Protein AF-A0A2T3IY30-F1 (afdb_monomer)

Organism: NCBI:txid388278

Mean predicted aligned error: 3.34 Å

Secondary structure (DSSP, 8-state):
-HHHHHHHHHHHHHHHHHSGGGGGG-TTTS-TTBTTTSSTHHHHHHHHH--STTHHHHHHHHHHHHHHHHHHHTTS--SGGGS-BPPTTT--B--HHHHHHHHHHHHHHHHHHHHHHTGGGTTHHHHHHHHHHHHHIIIIIS-SHHHHHHHHHHHHHHHHHHHHHHHHHH-

Sequence (171 aa):
MKHLHLVIFALFLYLGWYWPDIDKHLMSLLHHRSVVTHSVLLPLLVMVLVRSNYAKPIAAGLSAGISIHLAADALSPMSGYFQIYLPAPFKASIGATESFVWLGLNAIAGYFLALRLLKAHSKTIPFIYLLAAAGYGIYVKDDVRPWLVCFAIFLIPFMLDKAKNKIRRAA

Structure (mmCIF, N/CA/C/O backbone):
data_AF-A0A2T3IY30-F1
#
_entry.id   AF-A0A2T3IY30-F1
#
loop_
_atom_site.group_PDB
_atom_site.id
_atom_site.type_symbol
_atom_site.label_atom_id
_atom_site.label_alt_id
_atom_site.label_comp_id
_atom_site.label_asym_id
_atom_site.label_entity_id
_atom_site.label_seq_id
_atom_site.pdbx_PDB_ins_code
_atom_site.Cartn_x
_atom_site.Cartn_y
_atom_site.Cartn_z
_atom_site.occupancy
_atom_site.B_iso_or_equiv
_atom_site.auth_seq_id
_atom_site.auth_comp_id
_atom_site.auth_asym_id
_atom_site.auth_atom_id
_atom_site.pdbx_PDB_model_num
ATOM 1 N N . MET A 1 1 ? -8.749 -4.985 24.953 1.00 66.00 1 MET A N 1
ATOM 2 C CA . MET A 1 1 ? -8.964 -5.306 23.516 1.00 66.00 1 MET A CA 1
ATOM 3 C C . MET A 1 1 ? -8.389 -4.270 22.545 1.00 66.00 1 MET A C 1
ATOM 5 O O . MET A 1 1 ? -7.737 -4.673 21.594 1.00 66.00 1 MET A O 1
ATOM 9 N N . LYS A 1 2 ? -8.550 -2.953 22.766 1.00 77.56 2 LYS A N 1
ATOM 10 C CA . LYS A 1 2 ? -8.020 -1.910 21.854 1.00 77.56 2 LYS A CA 1
ATOM 11 C C . LYS A 1 2 ? -6.498 -1.980 21.625 1.00 77.56 2 LYS A C 1
ATOM 13 O O . LYS A 1 2 ? -6.051 -1.884 20.491 1.00 77.56 2 LYS A O 1
ATOM 18 N N . HIS A 1 3 ? -5.713 -2.217 22.677 1.00 87.31 3 HIS A N 1
ATOM 19 C CA . HIS A 1 3 ? -4.255 -2.371 22.554 1.00 87.31 3 HIS A CA 1
ATOM 20 C C . HIS A 1 3 ? -3.858 -3.612 21.743 1.00 87.31 3 HIS A C 1
ATOM 22 O O . HIS A 1 3 ? -2.963 -3.529 20.912 1.00 87.31 3 HIS A O 1
ATOM 28 N N . LEU A 1 4 ? -4.584 -4.726 21.895 1.00 94.81 4 LEU A N 1
ATOM 29 C CA . LEU A 1 4 ? -4.351 -5.940 21.108 1.00 94.81 4 LEU A CA 1
ATOM 30 C C . LEU A 1 4 ? -4.559 -5.695 19.605 1.00 94.81 4 LEU A C 1
ATOM 32 O O . LEU A 1 4 ? -3.773 -6.177 18.800 1.00 94.81 4 LEU A O 1
ATOM 36 N N . HIS A 1 5 ? -5.559 -4.897 19.211 1.00 95.94 5 HIS A N 1
ATOM 37 C CA . HIS A 1 5 ? -5.745 -4.530 17.801 1.00 95.94 5 HIS A CA 1
ATOM 38 C C . HIS A 1 5 ? -4.561 -3.742 17.237 1.00 95.94 5 HIS A C 1
ATOM 40 O O . HIS A 1 5 ? -4.211 -3.951 16.081 1.00 95.94 5 HIS A O 1
ATOM 46 N N . LEU A 1 6 ? -3.944 -2.865 18.034 1.00 96.56 6 LEU A N 1
ATOM 47 C CA . LEU A 1 6 ? -2.751 -2.126 17.617 1.00 96.56 6 LEU A CA 1
ATOM 48 C C . LEU A 1 6 ? -1.523 -3.036 17.507 1.00 96.56 6 LEU A C 1
ATOM 50 O O . LEU A 1 6 ? -0.746 -2.873 16.574 1.00 96.56 6 LEU A O 1
ATOM 54 N N . VAL A 1 7 ? -1.380 -4.017 18.403 1.00 97.31 7 VAL A N 1
ATOM 55 C CA . VAL A 1 7 ? -0.311 -5.028 18.321 1.00 97.31 7 VAL A CA 1
ATOM 56 C C . VAL A 1 7 ? -0.466 -5.878 17.058 1.00 97.31 7 VAL A C 1
ATOM 58 O O . VAL A 1 7 ? 0.480 -6.009 16.289 1.00 97.31 7 VAL A O 1
ATOM 61 N N . ILE A 1 8 ? -1.672 -6.394 16.798 1.00 98.12 8 ILE A N 1
ATOM 62 C CA . ILE A 1 8 ? -1.970 -7.165 15.582 1.00 98.12 8 ILE A CA 1
ATOM 63 C C . ILE A 1 8 ? -1.749 -6.299 14.338 1.00 98.12 8 ILE A C 1
ATOM 65 O O . ILE A 1 8 ? -1.114 -6.744 13.388 1.00 98.12 8 ILE A O 1
ATOM 69 N N . PHE A 1 9 ? -2.224 -5.052 14.350 1.00 98.50 9 PHE A N 1
ATOM 70 C CA . PHE A 1 9 ? -1.987 -4.103 13.266 1.00 98.50 9 PHE A CA 1
ATOM 71 C C . PHE A 1 9 ? -0.491 -3.918 12.990 1.00 98.50 9 PHE A C 1
ATOM 73 O O . PHE A 1 9 ? -0.082 -4.036 11.842 1.00 98.50 9 PHE A O 1
ATOM 80 N N . ALA A 1 10 ? 0.322 -3.663 14.019 1.00 98.31 10 ALA A N 1
ATOM 81 C CA . ALA A 1 10 ? 1.758 -3.440 13.865 1.00 98.31 10 ALA A CA 1
ATOM 82 C C . ALA A 1 10 ? 2.478 -4.685 13.323 1.00 98.31 10 ALA A C 1
ATOM 84 O O . ALA A 1 10 ? 3.293 -4.568 12.410 1.00 98.31 10 ALA A O 1
ATOM 85 N N . LEU A 1 11 ? 2.124 -5.876 13.821 1.00 98.50 11 LEU A N 1
ATOM 86 C CA . LEU A 1 11 ? 2.654 -7.145 13.318 1.00 98.50 11 LEU A CA 1
ATOM 87 C C . LEU A 1 11 ? 2.341 -7.330 11.828 1.00 98.50 11 LEU A C 1
ATOM 89 O O . LEU A 1 11 ? 3.233 -7.599 11.030 1.00 98.50 11 LEU A O 1
ATOM 93 N N . PHE A 1 12 ? 1.079 -7.160 11.433 1.00 98.69 12 PHE A N 1
ATOM 94 C CA . PHE A 1 12 ? 0.665 -7.362 10.044 1.00 98.69 12 PHE A CA 1
ATOM 95 C C . PHE A 1 12 ? 1.080 -6.226 9.109 1.00 98.69 12 PHE A C 1
ATOM 97 O O . PHE A 1 12 ? 1.208 -6.447 7.909 1.00 98.69 12 PHE A O 1
ATOM 104 N N . LEU A 1 13 ? 1.340 -5.034 9.640 1.00 98.75 13 LEU A N 1
ATOM 105 C CA . LEU A 1 13 ? 2.017 -3.968 8.913 1.00 98.75 13 LEU A CA 1
ATOM 106 C C . LEU A 1 13 ? 3.438 -4.387 8.556 1.00 98.75 13 LEU A C 1
ATOM 108 O O . LEU A 1 13 ? 3.812 -4.273 7.392 1.00 98.75 13 LEU A O 1
ATOM 112 N N . TYR A 1 14 ? 4.199 -4.908 9.520 1.00 98.50 14 TYR A N 1
ATOM 113 C CA . TYR A 1 14 ? 5.547 -5.406 9.260 1.00 98.50 14 TYR A CA 1
ATOM 114 C C . TYR A 1 14 ? 5.531 -6.531 8.215 1.00 98.50 14 TYR A C 1
ATOM 116 O O . TYR A 1 14 ? 6.282 -6.480 7.248 1.00 98.50 14 TYR A O 1
ATOM 124 N N . LEU A 1 15 ? 4.608 -7.493 8.326 1.00 98.50 15 LEU A N 1
ATOM 125 C CA . LEU A 1 15 ? 4.440 -8.533 7.301 1.00 98.50 15 LEU A CA 1
ATOM 126 C C . LEU A 1 15 ? 4.044 -7.950 5.931 1.00 98.50 15 LEU A C 1
ATOM 128 O O . LEU A 1 15 ? 4.514 -8.416 4.894 1.00 98.50 15 LEU A O 1
ATOM 132 N N . GLY A 1 16 ? 3.221 -6.900 5.918 1.00 98.50 16 GLY A N 1
ATOM 133 C CA . GLY A 1 16 ? 2.814 -6.194 4.706 1.00 98.50 16 GLY A CA 1
ATOM 134 C C . GLY A 1 16 ? 3.969 -5.519 3.961 1.00 98.50 16 GLY A C 1
ATOM 135 O O . GLY A 1 16 ? 3.854 -5.331 2.754 1.00 98.50 16 GLY A O 1
ATOM 136 N N . TRP A 1 17 ? 5.090 -5.209 4.624 1.00 97.75 17 TRP A N 1
ATOM 137 C CA . TRP A 1 17 ? 6.298 -4.727 3.942 1.00 97.75 17 TRP A CA 1
ATOM 138 C C . TRP A 1 17 ? 6.900 -5.755 2.997 1.00 97.75 17 TRP A C 1
ATOM 140 O O . TRP A 1 17 ? 7.530 -5.369 2.022 1.00 97.75 17 TRP A O 1
ATOM 150 N N . TYR A 1 18 ? 6.751 -7.044 3.288 1.00 97.81 18 TYR A N 1
ATOM 151 C CA . TYR A 1 18 ? 7.372 -8.113 2.505 1.00 97.81 18 TYR A CA 1
ATOM 152 C C . TYR A 1 18 ? 6.374 -8.806 1.584 1.00 97.81 18 TYR A C 1
ATOM 154 O O . TYR A 1 18 ? 6.779 -9.472 0.636 1.00 97.81 18 TYR A O 1
ATOM 162 N N . TRP A 1 19 ? 5.073 -8.634 1.837 1.00 97.75 19 TRP A N 1
ATOM 163 C CA . TRP A 1 19 ? 4.025 -9.288 1.064 1.00 97.75 19 TRP A CA 1
ATOM 164 C C . TRP A 1 19 ? 4.130 -9.068 -0.453 1.00 97.75 19 TRP A C 1
ATOM 166 O O . TRP A 1 19 ? 4.048 -10.066 -1.167 1.00 97.75 19 TRP A O 1
ATOM 176 N N . PRO A 1 20 ? 4.317 -7.840 -0.982 1.00 98.25 20 PRO A N 1
ATOM 177 C CA . PRO A 1 20 ? 4.335 -7.643 -2.432 1.00 98.25 20 PRO A CA 1
ATOM 178 C C . PRO A 1 20 ? 5.406 -8.487 -3.135 1.00 98.25 20 PRO A C 1
ATOM 180 O O . PRO A 1 20 ? 5.146 -9.082 -4.179 1.00 98.25 20 PRO A O 1
ATOM 183 N N . ASP A 1 21 ? 6.560 -8.640 -2.489 1.00 97.50 21 ASP A N 1
ATOM 184 C CA . ASP A 1 21 ? 7.722 -9.366 -3.000 1.00 97.50 21 ASP A CA 1
ATOM 185 C C . ASP A 1 21 ? 7.610 -10.895 -2.907 1.00 97.50 21 ASP A C 1
ATOM 187 O O . ASP A 1 21 ? 8.499 -11.604 -3.382 1.00 97.50 21 ASP A O 1
ATOM 191 N N . ILE A 1 22 ? 6.513 -11.439 -2.363 1.00 97.38 22 ILE A N 1
ATOM 192 C CA . ILE A 1 22 ? 6.274 -12.890 -2.391 1.00 97.38 22 ILE A CA 1
ATOM 193 C C . ILE A 1 22 ? 6.163 -13.427 -3.827 1.00 97.38 22 ILE A C 1
ATOM 195 O O . ILE A 1 22 ? 6.386 -14.613 -4.072 1.00 97.38 22 ILE A O 1
ATOM 199 N N . ASP A 1 23 ? 5.870 -12.551 -4.795 1.00 96.38 23 ASP A N 1
ATOM 200 C CA . ASP A 1 23 ? 5.842 -12.889 -6.216 1.00 96.38 23 ASP A CA 1
ATOM 201 C C . ASP A 1 23 ? 7.189 -13.394 -6.757 1.00 96.38 23 ASP A C 1
ATOM 203 O O . ASP A 1 23 ? 7.203 -14.268 -7.628 1.00 96.38 23 ASP A O 1
ATOM 207 N N . LYS A 1 24 ? 8.312 -12.975 -6.158 1.00 95.44 24 LYS A N 1
ATOM 208 C CA . LYS A 1 24 ? 9.663 -13.460 -6.477 1.00 95.44 24 LYS A CA 1
ATOM 209 C C . LYS A 1 24 ? 9.832 -14.952 -6.194 1.00 95.44 24 LYS A C 1
ATOM 211 O O . LYS A 1 24 ? 10.641 -15.613 -6.839 1.00 95.44 24 LYS A O 1
ATOM 216 N N . HIS A 1 25 ? 9.057 -15.508 -5.264 1.00 97.00 25 HIS A N 1
ATOM 217 C CA . HIS A 1 25 ? 9.044 -16.948 -4.988 1.00 97.00 25 HIS A CA 1
ATOM 218 C C . HIS A 1 25 ? 8.094 -17.720 -5.914 1.00 97.00 25 HIS A C 1
ATOM 220 O O . HIS A 1 25 ? 8.162 -18.944 -5.992 1.00 97.00 25 HIS A O 1
ATOM 226 N N . LEU A 1 26 ? 7.225 -17.013 -6.640 1.00 95.56 26 LEU A N 1
ATOM 227 C CA . LEU A 1 26 ? 6.202 -17.566 -7.527 1.00 95.56 26 LEU A CA 1
ATOM 228 C C . LEU A 1 26 ? 6.380 -17.062 -8.965 1.00 95.56 26 LEU A C 1
ATOM 230 O O . LEU A 1 26 ? 5.406 -16.889 -9.696 1.00 95.56 26 LEU A O 1
ATOM 234 N N . MET A 1 27 ? 7.624 -16.845 -9.399 1.00 94.44 27 MET A N 1
ATOM 235 C CA . MET A 1 27 ? 7.959 -16.262 -10.706 1.00 94.44 27 MET A CA 1
ATOM 236 C C . MET A 1 27 ? 7.375 -17.018 -11.904 1.00 94.44 27 MET A C 1
ATOM 238 O O . MET A 1 27 ? 7.050 -16.419 -12.932 1.00 94.44 27 MET A O 1
ATOM 242 N N . SER A 1 28 ? 7.197 -18.335 -11.782 1.00 93.88 28 SER A N 1
ATOM 243 C CA . SER A 1 28 ? 6.546 -19.147 -12.812 1.00 93.88 28 SER A CA 1
ATOM 244 C C . SER A 1 28 ? 5.066 -18.790 -13.004 1.00 93.88 28 SER A C 1
ATOM 246 O O . SER A 1 28 ? 4.550 -19.008 -14.100 1.00 93.88 28 SER A O 1
ATOM 248 N N . LEU A 1 29 ? 4.413 -18.201 -11.997 1.00 96.00 29 LEU A N 1
ATOM 249 C CA . LEU A 1 29 ? 2.989 -17.866 -11.983 1.00 96.00 29 LEU A CA 1
ATOM 250 C C . LEU A 1 29 ? 2.708 -16.360 -11.974 1.00 96.00 29 LEU A C 1
ATOM 252 O O . LEU A 1 29 ? 1.819 -15.927 -12.692 1.00 96.00 29 LEU A O 1
ATOM 256 N N . LEU A 1 30 ? 3.412 -15.556 -11.177 1.00 93.81 30 LEU A N 1
ATOM 257 C CA . LEU A 1 30 ? 3.010 -14.172 -10.884 1.00 93.81 30 LEU A CA 1
ATOM 258 C C . LEU A 1 30 ? 3.855 -13.100 -11.582 1.00 93.81 30 LEU A C 1
ATOM 260 O O . LEU A 1 30 ? 3.338 -12.009 -11.815 1.00 93.81 30 LEU A O 1
ATOM 264 N N . HIS A 1 31 ? 5.093 -13.438 -11.962 1.00 94.38 31 HIS A N 1
ATOM 265 C CA . HIS A 1 31 ? 6.151 -12.495 -12.347 1.00 94.38 31 HIS A CA 1
ATOM 266 C C . HIS A 1 31 ? 6.505 -11.489 -11.228 1.00 94.38 31 HIS A C 1
ATOM 268 O O . HIS A 1 31 ? 5.729 -11.287 -10.300 1.00 94.38 31 HIS A O 1
ATOM 274 N N . HIS A 1 32 ? 7.684 -10.865 -11.282 1.00 93.62 32 HIS A N 1
ATOM 275 C CA . HIS A 1 32 ? 8.033 -9.802 -10.341 1.00 93.62 32 HIS A CA 1
ATOM 276 C C . HIS A 1 32 ? 7.130 -8.599 -10.565 1.00 93.62 32 HIS A C 1
ATOM 278 O O . HIS A 1 32 ? 6.807 -8.283 -11.716 1.00 93.62 32 HIS A O 1
ATOM 284 N N . ARG A 1 33 ? 6.744 -7.951 -9.461 1.00 95.44 33 ARG A N 1
ATOM 285 C CA . ARG A 1 33 ? 5.794 -6.840 -9.444 1.00 95.44 33 ARG A CA 1
ATOM 286 C C . ARG A 1 33 ? 4.449 -7.249 -10.023 1.00 95.44 33 ARG A C 1
ATOM 288 O O . ARG A 1 33 ? 3.873 -6.581 -10.877 1.00 95.44 33 ARG A O 1
ATOM 295 N N . SER A 1 34 ? 3.939 -8.382 -9.557 1.00 97.62 34 SER A N 1
ATOM 296 C CA . SER A 1 34 ? 2.652 -8.892 -10.007 1.00 97.62 34 SER A CA 1
ATOM 297 C C . SER A 1 34 ? 1.528 -7.932 -9.637 1.00 97.62 34 SER A C 1
ATOM 299 O O . SER A 1 34 ? 1.424 -7.502 -8.487 1.00 97.62 34 SER A O 1
ATOM 301 N N . VAL A 1 35 ? 0.608 -7.682 -10.571 1.00 98.00 35 VAL A N 1
ATOM 302 C CA . VAL A 1 35 ? -0.617 -6.895 -10.339 1.00 98.00 35 VAL A CA 1
ATOM 303 C C . VAL A 1 35 ? -1.425 -7.419 -9.141 1.00 98.00 35 VAL A C 1
ATOM 305 O O . VAL A 1 35 ? -2.152 -6.671 -8.493 1.00 98.00 35 VAL A O 1
ATOM 308 N N . VAL A 1 36 ? -1.272 -8.708 -8.815 1.00 97.81 36 VAL A N 1
ATOM 309 C CA . VAL A 1 36 ? -1.932 -9.382 -7.694 1.00 97.81 36 VAL A CA 1
ATOM 310 C C . VAL A 1 36 ? -1.286 -9.010 -6.358 1.00 97.81 36 VAL A C 1
ATOM 312 O O . VAL A 1 36 ? -1.977 -8.537 -5.455 1.00 97.81 36 VAL A O 1
ATOM 315 N N . THR A 1 37 ? 0.025 -9.209 -6.208 1.00 98.19 37 THR A N 1
ATOM 316 C CA . THR A 1 37 ? 0.744 -8.992 -4.936 1.00 98.19 37 THR A CA 1
ATOM 317 C C . THR A 1 37 ? 1.006 -7.515 -4.667 1.00 98.19 37 THR A C 1
ATOM 319 O O . THR A 1 37 ? 0.946 -7.084 -3.516 1.00 98.19 37 THR A O 1
ATOM 322 N N . HIS A 1 38 ? 1.197 -6.723 -5.724 1.00 98.38 38 HIS A N 1
ATOM 323 C CA . HIS A 1 38 ? 1.381 -5.277 -5.668 1.00 98.38 38 HIS A CA 1
ATOM 324 C C . HIS A 1 38 ? 0.040 -4.538 -5.718 1.00 98.38 38 HIS A C 1
ATOM 326 O O . HIS A 1 38 ? -0.163 -3.599 -6.488 1.00 98.38 38 HIS A O 1
ATOM 332 N N . SER A 1 39 ? -0.912 -4.991 -4.903 1.00 98.50 39 SER A N 1
ATOM 333 C CA . SER A 1 39 ? -2.234 -4.385 -4.791 1.00 98.50 39 SER A CA 1
ATOM 334 C C . SER A 1 39 ? -2.820 -4.540 -3.392 1.00 98.50 39 SER A C 1
ATOM 336 O O . SER A 1 39 ? -2.356 -5.334 -2.572 1.00 98.50 39 SER A O 1
ATOM 338 N N . VAL A 1 40 ? -3.910 -3.823 -3.125 1.00 98.38 40 VAL A N 1
ATOM 339 C CA . VAL A 1 40 ? -4.696 -3.982 -1.890 1.00 98.38 40 VAL A CA 1
ATOM 340 C C . VAL A 1 40 ? -5.555 -5.254 -1.867 1.00 98.38 40 VAL A C 1
ATOM 342 O O . VAL A 1 40 ? -6.356 -5.438 -0.948 1.00 98.38 40 VAL A O 1
ATOM 345 N N . LEU A 1 41 ? -5.405 -6.150 -2.850 1.00 98.44 41 LEU A N 1
ATOM 346 C CA . LEU A 1 41 ? -6.221 -7.353 -2.971 1.00 98.44 41 LEU A CA 1
ATOM 347 C C . LEU A 1 41 ? -6.108 -8.264 -1.745 1.00 98.44 41 LEU A C 1
ATOM 349 O O . LEU A 1 41 ? -7.139 -8.697 -1.237 1.00 98.44 41 LEU A O 1
ATOM 353 N N . LEU A 1 42 ? -4.901 -8.523 -1.222 1.00 98.31 42 LEU A N 1
ATOM 354 C CA . LEU A 1 42 ? -4.747 -9.388 -0.043 1.00 98.31 42 LEU A CA 1
ATOM 355 C C . LEU A 1 42 ? -5.548 -8.860 1.166 1.00 98.31 42 LEU A C 1
ATOM 357 O O . LEU A 1 42 ? -6.348 -9.622 1.714 1.00 98.31 42 LEU A O 1
ATOM 361 N N . PRO A 1 43 ? -5.400 -7.591 1.598 1.00 98.31 43 PRO A N 1
ATOM 362 C CA . PRO A 1 43 ? -6.231 -7.045 2.666 1.00 98.31 43 PRO A CA 1
ATOM 363 C C . PRO A 1 43 ? -7.739 -7.187 2.435 1.00 98.31 43 PRO A C 1
ATOM 365 O O . PRO A 1 43 ? -8.482 -7.463 3.379 1.00 98.31 43 PRO A O 1
ATOM 368 N N . LEU A 1 44 ? -8.205 -7.022 1.193 1.00 98.31 44 LEU A N 1
ATOM 369 C CA . LEU A 1 44 ? -9.617 -7.203 0.848 1.00 98.31 44 LEU A CA 1
ATOM 370 C C . LEU A 1 44 ? -10.044 -8.671 0.968 1.00 98.31 44 LEU A C 1
ATOM 372 O O . LEU A 1 44 ? -11.101 -8.952 1.530 1.00 98.31 44 LEU A O 1
ATOM 376 N N . LEU A 1 45 ? -9.207 -9.611 0.524 1.00 98.31 45 LEU A N 1
ATOM 377 C CA . LEU A 1 45 ? -9.456 -11.043 0.693 1.00 98.31 45 LEU A CA 1
ATOM 378 C C . LEU A 1 45 ? -9.505 -11.436 2.171 1.00 98.31 45 LEU A C 1
ATOM 380 O O . LEU A 1 45 ? -10.405 -12.174 2.564 1.00 98.31 45 LEU A O 1
ATOM 384 N N . VAL A 1 46 ? -8.622 -10.892 3.016 1.00 98.38 46 VAL A N 1
ATOM 385 C CA . VAL A 1 46 ? -8.685 -11.102 4.475 1.00 98.38 46 VAL A CA 1
ATOM 386 C C . VAL A 1 46 ? -10.045 -10.675 5.024 1.00 98.38 46 VAL A C 1
ATOM 388 O O . VAL A 1 46 ? -10.653 -11.415 5.794 1.00 98.38 46 VAL A O 1
ATOM 391 N N . MET A 1 47 ? -10.559 -9.519 4.599 1.00 97.88 47 MET A N 1
ATOM 392 C CA . MET A 1 47 ? -11.861 -9.018 5.048 1.00 97.88 47 MET A CA 1
ATOM 393 C C . MET A 1 47 ? -13.043 -9.907 4.635 1.00 97.88 47 MET A C 1
ATOM 395 O O . MET A 1 47 ? -14.055 -9.922 5.336 1.00 97.88 47 MET A O 1
ATOM 399 N N . VAL A 1 48 ? -12.936 -10.631 3.518 1.00 97.31 48 VAL A N 1
ATOM 400 C CA . VAL A 1 48 ? -14.006 -11.500 2.996 1.00 97.31 48 VAL A CA 1
ATOM 401 C C . VAL A 1 48 ? -13.912 -12.923 3.560 1.00 97.31 48 VAL A C 1
ATOM 403 O O . VAL A 1 48 ? -14.931 -13.527 3.915 1.00 97.31 48 VAL A O 1
ATOM 406 N N . LEU A 1 49 ? -12.694 -13.459 3.649 1.00 97.62 49 LEU A N 1
ATOM 407 C CA . LEU A 1 49 ? -12.434 -14.869 3.942 1.00 97.62 49 LEU A CA 1
ATOM 408 C C . LEU A 1 49 ? -12.231 -15.142 5.437 1.00 97.62 49 LEU A C 1
ATOM 410 O O . LEU A 1 49 ? -12.632 -16.196 5.926 1.00 97.62 49 LEU A O 1
ATOM 414 N N . VAL A 1 50 ? -11.648 -14.206 6.192 1.00 97.00 50 VAL A N 1
ATOM 415 C CA . VAL A 1 50 ? -11.331 -14.429 7.609 1.00 97.00 50 VAL A CA 1
ATOM 416 C C . VAL A 1 50 ? -12.522 -14.049 8.486 1.00 97.00 50 VAL A C 1
ATOM 418 O O . VAL A 1 50 ? -12.816 -12.876 8.715 1.00 97.00 50 VAL A O 1
ATOM 421 N N . ARG A 1 51 ? -13.200 -15.056 9.045 1.00 94.12 51 ARG A N 1
ATOM 422 C CA . ARG A 1 51 ? -14.339 -14.882 9.964 1.00 94.12 51 ARG A CA 1
ATOM 423 C C . ARG A 1 51 ? -13.871 -14.802 11.417 1.00 94.12 51 ARG A C 1
ATOM 425 O O . ARG A 1 51 ? -14.109 -15.697 12.216 1.00 94.12 51 ARG A O 1
ATOM 432 N N . SER A 1 52 ? -13.166 -13.721 11.749 1.00 94.31 52 SER A N 1
ATOM 433 C CA . SER A 1 52 ? -12.627 -13.477 13.093 1.00 94.31 52 SER A CA 1
ATOM 434 C C . SER A 1 52 ? -12.763 -12.013 13.507 1.00 94.31 52 SER A C 1
ATOM 436 O O . SER A 1 52 ? -12.664 -11.109 12.675 1.00 94.31 52 SER A O 1
ATOM 438 N N . ASN A 1 53 ? -12.887 -11.764 14.815 1.00 92.00 53 ASN A N 1
ATOM 439 C CA . ASN A 1 53 ? -12.837 -10.416 15.396 1.00 92.00 53 ASN A CA 1
ATOM 440 C C . ASN A 1 53 ? -11.507 -9.694 15.105 1.00 92.00 53 ASN A C 1
ATOM 442 O O . ASN A 1 53 ? -11.438 -8.467 15.177 1.00 92.00 53 ASN A O 1
ATOM 446 N N . TYR A 1 54 ? -10.470 -10.441 14.716 1.00 96.06 54 TYR A N 1
ATOM 447 C CA . TYR A 1 54 ? -9.160 -9.912 14.348 1.00 96.06 54 TYR A CA 1
ATOM 448 C C . TYR A 1 54 ? -9.001 -9.620 12.849 1.00 96.06 54 TYR A C 1
ATOM 450 O O . TYR A 1 54 ? -7.987 -9.050 12.459 1.00 96.06 54 TYR A O 1
ATOM 458 N N . ALA A 1 55 ? -9.990 -9.921 11.999 1.00 97.81 55 ALA A N 1
ATOM 459 C CA . ALA A 1 55 ? -9.880 -9.691 10.553 1.00 97.81 55 ALA A CA 1
ATOM 460 C C . ALA A 1 55 ? -9.596 -8.217 10.210 1.00 97.81 55 ALA A C 1
ATOM 462 O O . ALA A 1 55 ? -8.736 -7.922 9.385 1.00 97.81 55 ALA A O 1
ATOM 463 N N . LYS A 1 56 ? -10.256 -7.277 10.906 1.00 97.88 56 LYS A N 1
ATOM 464 C CA . LYS A 1 56 ? -10.055 -5.832 10.704 1.00 97.88 56 LYS A CA 1
ATOM 465 C C . LYS A 1 56 ? -8.632 -5.365 11.032 1.00 97.88 56 LYS A C 1
ATOM 467 O O . LYS A 1 56 ? -8.042 -4.724 10.166 1.00 97.88 5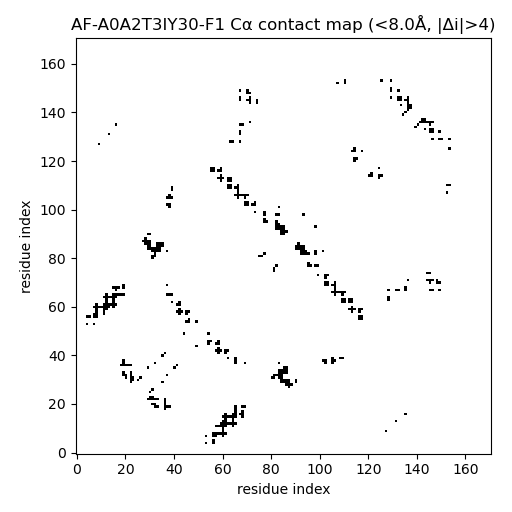6 LYS A O 1
ATOM 472 N N . PRO A 1 57 ? -8.059 -5.628 12.227 1.00 98.12 57 PRO A N 1
ATOM 473 C CA . PRO A 1 57 ? -6.685 -5.215 12.500 1.00 98.12 57 PRO A CA 1
ATOM 474 C C . PRO A 1 57 ? -5.651 -5.916 11.610 1.00 98.12 57 PRO A C 1
ATOM 476 O O . PRO A 1 57 ? -4.696 -5.258 11.208 1.00 98.12 57 PRO A O 1
ATOM 479 N N . ILE A 1 58 ? -5.865 -7.185 11.233 1.00 98.62 58 ILE A N 1
ATOM 480 C CA . ILE A 1 58 ? -5.006 -7.907 10.276 1.00 98.62 58 ILE A CA 1
ATOM 481 C C . ILE A 1 58 ? -5.007 -7.198 8.914 1.00 98.62 58 ILE A C 1
ATOM 483 O O . ILE A 1 58 ? -3.957 -6.791 8.419 1.00 98.62 58 ILE A O 1
ATOM 487 N N . ALA A 1 59 ? -6.191 -7.000 8.325 1.00 98.62 59 ALA A N 1
ATOM 488 C CA . ALA A 1 59 ? -6.334 -6.356 7.023 1.00 98.62 59 ALA A CA 1
ATOM 489 C C . ALA A 1 59 ? -5.836 -4.906 7.043 1.00 98.62 59 ALA A C 1
ATOM 491 O O . ALA A 1 59 ? -5.190 -4.469 6.095 1.00 98.62 59 ALA A O 1
ATOM 492 N N . ALA A 1 60 ? -6.078 -4.162 8.124 1.00 98.62 60 ALA A N 1
ATOM 493 C CA . ALA A 1 60 ? -5.569 -2.804 8.272 1.00 98.62 60 ALA A CA 1
ATOM 494 C C . ALA A 1 60 ? -4.034 -2.767 8.312 1.00 98.62 60 ALA A C 1
ATOM 496 O O . ALA A 1 60 ? -3.442 -1.924 7.642 1.00 98.62 60 ALA A O 1
ATOM 497 N N . GLY A 1 61 ? -3.404 -3.688 9.053 1.00 98.75 61 GLY A N 1
ATOM 498 C CA . GLY A 1 61 ? -1.949 -3.815 9.117 1.00 98.75 61 GLY A CA 1
ATOM 499 C C . GLY A 1 61 ? -1.364 -4.090 7.738 1.00 98.75 61 GLY A C 1
ATOM 500 O O . GLY A 1 61 ? -0.587 -3.285 7.233 1.00 98.75 61 GLY A O 1
ATOM 501 N N . LEU A 1 62 ? -1.837 -5.151 7.076 1.00 98.81 62 LEU A N 1
ATOM 502 C CA . LEU A 1 62 ? -1.409 -5.501 5.718 1.00 98.81 62 LEU A CA 1
ATOM 503 C C . LEU A 1 62 ? -1.592 -4.335 4.740 1.00 98.81 62 LEU A C 1
ATOM 505 O O . LEU A 1 62 ? -0.691 -4.049 3.960 1.00 98.81 62 LEU A O 1
ATOM 509 N N . SER A 1 63 ? -2.724 -3.627 4.813 1.00 98.81 63 SER A N 1
ATOM 510 C CA . SER A 1 63 ? -3.002 -2.473 3.946 1.00 98.81 63 SER A CA 1
ATOM 511 C C . SER A 1 63 ? -1.972 -1.355 4.130 1.00 98.81 63 SER A C 1
ATOM 513 O O . SER A 1 63 ? -1.496 -0.790 3.148 1.00 98.81 63 SER A O 1
ATOM 515 N N . ALA A 1 64 ? -1.609 -1.047 5.379 1.00 98.81 64 ALA A N 1
ATOM 516 C CA . ALA A 1 64 ? -0.601 -0.042 5.705 1.00 98.81 64 ALA A CA 1
ATOM 517 C C . ALA A 1 64 ? 0.808 -0.476 5.266 1.00 98.81 64 ALA A C 1
ATOM 519 O O . ALA A 1 64 ? 1.533 0.319 4.674 1.00 98.81 64 ALA A O 1
ATOM 520 N N . GLY A 1 65 ? 1.183 -1.733 5.515 1.00 98.75 65 GLY A N 1
ATOM 521 C CA . GLY A 1 65 ? 2.487 -2.272 5.122 1.00 98.75 65 GLY A CA 1
ATOM 522 C C . GLY A 1 65 ? 2.678 -2.313 3.605 1.00 98.75 65 GLY A C 1
ATOM 523 O O . GLY A 1 65 ? 3.683 -1.815 3.101 1.00 98.75 65 GLY A O 1
ATOM 524 N N . ILE A 1 66 ? 1.675 -2.819 2.880 1.00 98.88 66 ILE A N 1
ATOM 525 C CA . ILE A 1 66 ? 1.664 -2.840 1.412 1.00 98.88 66 ILE A CA 1
ATOM 526 C C . ILE A 1 66 ? 1.731 -1.408 0.881 1.00 98.88 66 ILE A C 1
ATOM 528 O O . ILE A 1 66 ? 2.545 -1.127 0.012 1.00 98.88 66 ILE A O 1
ATOM 532 N N . SER A 1 67 ? 0.958 -0.473 1.445 1.00 98.81 67 SER A N 1
ATOM 533 C CA . SER A 1 67 ? 1.011 0.940 1.050 1.00 98.81 67 SER A CA 1
ATOM 534 C C . SER A 1 67 ? 2.429 1.520 1.089 1.00 98.81 67 SER A C 1
ATOM 536 O O . SER A 1 67 ? 2.839 2.183 0.139 1.00 98.81 67 SER A O 1
ATOM 538 N N . ILE A 1 68 ? 3.190 1.240 2.153 1.00 98.81 68 ILE A N 1
ATOM 539 C CA . ILE A 1 68 ? 4.581 1.698 2.299 1.00 98.81 68 ILE A CA 1
ATOM 540 C C . ILE A 1 68 ? 5.479 1.075 1.224 1.00 98.81 68 ILE A C 1
ATOM 542 O O . ILE A 1 68 ? 6.240 1.790 0.572 1.00 98.81 68 ILE A O 1
ATOM 546 N N . HIS A 1 69 ? 5.370 -0.239 1.011 1.00 98.69 69 HIS A N 1
ATOM 547 C CA . HIS A 1 69 ? 6.155 -0.937 -0.005 1.00 98.69 69 HIS A CA 1
ATOM 548 C C . HIS A 1 69 ? 5.873 -0.379 -1.408 1.00 98.69 69 HIS A C 1
ATOM 550 O O . HIS A 1 69 ? 6.801 -0.037 -2.136 1.00 98.69 69 HIS A O 1
ATOM 556 N N . LEU A 1 70 ? 4.598 -0.221 -1.778 1.00 98.62 70 LEU A N 1
ATOM 557 C CA . LEU A 1 70 ? 4.212 0.283 -3.100 1.00 98.62 70 LEU A CA 1
ATOM 558 C C . LEU A 1 70 ? 4.627 1.743 -3.309 1.00 98.62 70 LEU A C 1
ATOM 560 O O . LEU A 1 70 ? 5.044 2.105 -4.406 1.00 98.62 70 LEU A O 1
ATOM 564 N N . ALA A 1 71 ? 4.570 2.569 -2.260 1.00 98.38 71 ALA A N 1
ATOM 565 C CA . ALA A 1 71 ? 5.086 3.935 -2.304 1.00 98.38 71 ALA A CA 1
ATOM 566 C C . ALA A 1 71 ? 6.600 3.973 -2.580 1.00 98.38 71 ALA A C 1
ATOM 568 O O . ALA A 1 71 ? 7.063 4.839 -3.320 1.00 98.38 71 ALA A O 1
ATOM 569 N N . ALA A 1 72 ? 7.366 3.030 -2.024 1.00 97.94 72 ALA A N 1
ATOM 570 C CA . ALA A 1 72 ? 8.791 2.898 -2.313 1.00 97.94 72 ALA A CA 1
ATOM 571 C C . ALA A 1 72 ? 9.044 2.406 -3.743 1.00 97.94 72 ALA A C 1
ATOM 573 O O . ALA A 1 72 ? 9.903 2.927 -4.451 1.00 97.94 72 ALA A O 1
ATOM 574 N N . ASP A 1 73 ? 8.277 1.417 -4.188 1.00 97.44 73 ASP A N 1
ATOM 575 C CA . ASP A 1 73 ? 8.441 0.824 -5.510 1.00 97.44 73 ASP A CA 1
ATOM 576 C C . ASP A 1 73 ? 8.061 1.786 -6.641 1.00 97.44 73 ASP A C 1
ATOM 578 O O . ASP A 1 73 ? 8.701 1.762 -7.694 1.00 97.44 73 ASP A O 1
ATOM 582 N N . ALA A 1 74 ? 7.132 2.716 -6.390 1.00 97.12 74 ALA A N 1
ATOM 583 C CA . ALA A 1 74 ? 6.798 3.814 -7.298 1.00 97.12 74 ALA A CA 1
ATOM 584 C C . ALA A 1 74 ? 7.975 4.775 -7.575 1.00 97.12 74 ALA A C 1
ATOM 586 O O . ALA A 1 74 ? 7.940 5.506 -8.562 1.00 97.12 74 ALA A O 1
ATOM 587 N N . LEU A 1 75 ? 9.018 4.773 -6.733 1.00 95.88 75 LEU A N 1
ATOM 588 C CA . LEU A 1 75 ? 10.241 5.564 -6.930 1.00 95.88 75 LEU A CA 1
ATOM 589 C C . LEU A 1 75 ? 11.306 4.839 -7.761 1.00 95.88 75 LEU A C 1
ATOM 591 O O . LEU A 1 75 ? 12.325 5.434 -8.112 1.00 95.88 75 LEU A O 1
ATOM 595 N N . SER A 1 76 ? 11.101 3.555 -8.054 1.00 92.88 76 SER A N 1
ATOM 596 C CA . SER A 1 76 ? 12.001 2.804 -8.928 1.00 92.88 76 SER A CA 1
ATOM 597 C C . SER A 1 76 ? 11.785 3.206 -10.395 1.00 92.88 76 SER A C 1
ATOM 599 O O . SER A 1 76 ? 10.683 3.622 -10.756 1.00 92.88 76 SER A O 1
ATOM 601 N N . PRO A 1 77 ? 12.786 3.043 -11.278 1.00 92.50 77 PRO A N 1
ATOM 602 C CA . PRO A 1 77 ? 12.589 3.245 -12.712 1.00 92.50 77 PRO A CA 1
ATOM 603 C C . PRO A 1 77 ? 11.460 2.349 -13.244 1.00 92.50 77 PRO A C 1
ATOM 605 O O . PRO A 1 77 ? 11.483 1.145 -13.020 1.00 92.50 77 PRO A O 1
ATOM 608 N N . MET A 1 78 ? 10.481 2.905 -13.961 1.00 95.06 78 MET A N 1
ATOM 609 C CA . MET A 1 78 ? 9.347 2.144 -14.519 1.00 95.06 78 MET A CA 1
ATOM 610 C C . MET A 1 78 ? 9.692 1.529 -15.882 1.00 95.06 78 MET A C 1
ATOM 612 O O . MET A 1 78 ? 9.045 1.801 -16.896 1.00 95.06 78 MET A O 1
ATOM 616 N N . SER A 1 79 ? 10.738 0.706 -15.926 1.00 93.81 79 SER A N 1
ATOM 617 C CA . SER A 1 79 ? 11.234 0.079 -17.154 1.00 93.81 79 SER A CA 1
ATOM 618 C C . SER A 1 79 ? 11.571 -1.399 -16.960 1.00 93.81 79 SER A C 1
ATOM 620 O O . SER A 1 79 ? 12.004 -1.832 -15.891 1.00 93.81 79 SER A O 1
ATOM 622 N N . GLY A 1 80 ? 11.358 -2.192 -18.015 1.00 92.31 80 GLY A N 1
ATOM 623 C CA . GLY A 1 80 ? 11.709 -3.612 -18.048 1.00 92.31 80 GLY A CA 1
ATOM 624 C C . GLY A 1 80 ? 11.107 -4.406 -16.886 1.00 92.31 80 GLY A C 1
ATOM 625 O O . GLY A 1 80 ? 9.888 -4.481 -16.735 1.00 92.31 80 GLY A O 1
ATOM 626 N N . TYR A 1 81 ? 11.977 -4.999 -16.068 1.00 88.75 81 TYR A N 1
ATOM 627 C CA . TYR A 1 81 ? 11.609 -5.865 -14.943 1.00 88.75 81 TYR A CA 1
ATOM 628 C C . TYR A 1 81 ? 10.934 -5.124 -13.776 1.00 88.75 81 TYR A C 1
ATOM 630 O O . TYR A 1 81 ? 10.319 -5.754 -12.925 1.00 88.75 81 TYR A O 1
ATOM 638 N N . PHE A 1 82 ? 11.026 -3.793 -13.734 1.00 92.25 82 PHE A N 1
ATOM 639 C CA . PHE A 1 82 ? 10.470 -2.966 -12.660 1.00 92.25 82 PHE A CA 1
ATOM 640 C C . PHE A 1 82 ? 9.035 -2.486 -12.928 1.00 92.25 82 PHE A C 1
ATOM 642 O O . PHE A 1 82 ? 8.456 -1.773 -12.108 1.00 92.25 82 PHE A O 1
ATOM 649 N N . GLN A 1 83 ? 8.448 -2.849 -14.065 1.00 97.31 83 GLN A N 1
ATOM 650 C CA . GLN A 1 83 ? 7.038 -2.575 -14.352 1.00 97.31 83 GLN A CA 1
ATOM 651 C C . GLN A 1 83 ? 6.127 -3.577 -13.632 1.00 97.31 83 GLN A C 1
ATOM 653 O O . GLN A 1 83 ? 6.588 -4.614 -13.169 1.00 97.31 83 GLN A O 1
ATOM 658 N N . ILE A 1 84 ? 4.837 -3.265 -13.533 1.00 98.19 84 ILE A N 1
ATOM 659 C CA . ILE A 1 84 ? 3.817 -4.190 -13.042 1.00 98.19 84 ILE A CA 1
ATOM 660 C C . ILE A 1 84 ? 3.492 -5.209 -14.140 1.00 98.19 84 ILE A C 1
ATOM 662 O O . ILE A 1 84 ? 3.276 -4.837 -15.296 1.00 98.19 84 ILE A O 1
ATOM 666 N N . TYR A 1 85 ? 3.407 -6.485 -13.769 1.00 98.31 85 TYR A N 1
ATOM 667 C CA . TYR A 1 85 ? 3.111 -7.585 -14.689 1.00 98.31 85 TYR A CA 1
ATOM 668 C C . TYR A 1 85 ? 1.796 -8.291 -14.366 1.00 98.31 85 TYR A C 1
ATOM 670 O O . TYR A 1 85 ? 1.402 -8.459 -13.208 1.00 98.31 85 TYR A O 1
ATOM 678 N N . LEU A 1 86 ? 1.126 -8.754 -15.419 1.00 97.88 86 LEU A N 1
ATOM 679 C CA . LEU A 1 86 ? 0.018 -9.695 -15.315 1.00 97.88 86 LEU A CA 1
ATOM 680 C C . LEU A 1 86 ? 0.535 -11.097 -14.949 1.00 97.88 86 LEU A C 1
ATOM 682 O O . LEU A 1 86 ? 1.619 -11.483 -15.396 1.00 97.88 86 LEU A O 1
ATOM 686 N N . PRO A 1 87 ? -0.242 -11.895 -14.195 1.00 97.19 87 PRO A N 1
ATOM 687 C CA . PRO A 1 87 ? 0.121 -13.277 -13.913 1.00 97.19 87 PRO A CA 1
ATOM 688 C C . PRO A 1 87 ? 0.079 -14.144 -15.184 1.00 97.19 87 PRO A C 1
ATOM 690 O O . PRO A 1 87 ? -0.361 -13.730 -16.263 1.00 97.19 87 PRO A O 1
ATOM 693 N N . ALA A 1 88 ? 0.539 -15.384 -15.055 1.00 94.94 88 ALA A N 1
ATOM 694 C CA . ALA A 1 88 ? 0.391 -16.420 -16.062 1.00 94.94 88 ALA A CA 1
ATOM 695 C C . ALA A 1 88 ? -1.091 -16.590 -16.463 1.00 94.94 88 ALA A C 1
ATOM 697 O O . ALA A 1 88 ? -1.977 -16.445 -15.617 1.00 94.94 88 ALA A O 1
ATOM 698 N N . PRO A 1 89 ? -1.373 -16.910 -17.739 1.00 95.56 89 PRO A N 1
ATOM 699 C CA . PRO A 1 89 ? -0.418 -17.239 -18.805 1.00 95.56 89 PRO A CA 1
ATOM 700 C C . PRO A 1 89 ? 0.185 -16.022 -19.524 1.00 95.56 89 PRO A C 1
ATOM 702 O O . PRO A 1 89 ? 1.099 -16.196 -20.321 1.00 95.56 89 PRO A O 1
ATOM 705 N N . PHE A 1 90 ? -0.296 -14.806 -19.251 1.00 95.56 90 PHE A N 1
ATOM 706 C CA . PHE A 1 90 ? 0.062 -13.621 -20.031 1.00 95.56 90 PHE A CA 1
ATOM 707 C C . PHE A 1 90 ? 1.495 -13.154 -19.782 1.00 95.56 90 PHE A C 1
ATOM 709 O O . PHE A 1 90 ? 2.211 -12.885 -20.741 1.00 95.56 90 PHE A O 1
ATOM 716 N N . LYS A 1 91 ? 1.908 -13.050 -18.507 1.00 93.69 91 LYS A N 1
ATOM 717 C CA . LYS A 1 91 ? 3.249 -12.576 -18.096 1.00 93.69 91 LYS A CA 1
ATOM 718 C C . LYS A 1 91 ? 3.717 -11.330 -18.857 1.00 93.69 91 LYS A C 1
ATOM 720 O O . LYS A 1 91 ? 4.887 -11.199 -19.209 1.00 93.69 91 LYS A O 1
ATOM 725 N N . ALA A 1 92 ? 2.786 -10.419 -19.110 1.00 96.50 92 ALA A N 1
ATOM 726 C CA . ALA A 1 92 ? 3.019 -9.199 -19.863 1.00 96.50 92 ALA A CA 1
ATOM 727 C C . ALA A 1 92 ? 2.991 -7.990 -18.928 1.00 96.50 92 ALA A C 1
ATOM 729 O O . ALA A 1 92 ? 2.202 -7.952 -17.979 1.00 96.50 92 ALA A O 1
ATOM 730 N N . SER A 1 93 ? 3.845 -7.011 -19.218 1.00 97.06 93 SER A N 1
ATOM 731 C CA . SER A 1 93 ? 3.820 -5.713 -18.547 1.00 97.06 93 SER A CA 1
ATOM 732 C C . SER A 1 93 ? 2.536 -4.966 -18.897 1.00 97.06 93 SER A C 1
ATOM 734 O O . SER A 1 93 ? 2.083 -5.017 -20.042 1.00 97.06 93 SER A O 1
ATOM 736 N N . ILE A 1 94 ? 1.980 -4.236 -17.930 1.00 97.56 94 ILE A N 1
ATOM 737 C CA . ILE A 1 94 ? 0.844 -3.337 -18.178 1.00 97.56 94 ILE A CA 1
ATOM 738 C C . ILE A 1 94 ? 1.266 -1.976 -18.753 1.00 97.56 94 ILE 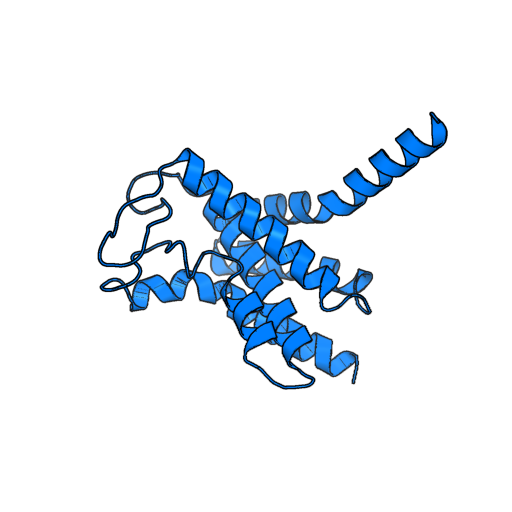A C 1
ATOM 740 O O . ILE A 1 94 ? 0.397 -1.178 -19.075 1.00 97.56 94 ILE A O 1
ATOM 744 N N . GLY A 1 95 ? 2.571 -1.716 -18.894 1.00 97.56 95 GLY A N 1
ATOM 745 C CA . GLY A 1 95 ? 3.120 -0.445 -19.376 1.00 97.56 95 GLY A CA 1
ATOM 746 C C . GLY A 1 95 ? 3.691 0.433 -18.259 1.00 97.56 95 GLY A C 1
ATOM 747 O O . GLY A 1 95 ? 3.408 0.236 -17.076 1.00 97.56 95 GLY A O 1
ATOM 748 N N . ALA A 1 96 ? 4.568 1.378 -18.613 1.00 97.50 96 ALA A N 1
ATOM 749 C CA . ALA A 1 96 ? 5.307 2.194 -17.642 1.00 97.50 96 ALA A CA 1
ATOM 750 C C . ALA A 1 96 ? 4.389 3.142 -16.856 1.00 97.50 96 ALA A C 1
ATOM 752 O O . ALA A 1 96 ? 4.437 3.190 -15.625 1.00 97.50 96 ALA A O 1
ATOM 753 N N . THR A 1 97 ? 3.543 3.881 -17.575 1.00 97.38 97 THR A N 1
ATOM 754 C CA . THR A 1 97 ? 2.611 4.852 -16.995 1.00 97.38 97 THR A CA 1
ATOM 755 C C . THR A 1 97 ? 1.566 4.144 -16.144 1.00 97.38 97 THR A C 1
ATOM 757 O O . THR A 1 97 ? 1.301 4.541 -15.012 1.00 97.38 97 THR A O 1
ATOM 760 N N . GLU A 1 98 ? 1.019 3.051 -16.661 1.00 98.06 98 GLU A N 1
ATOM 761 C CA . GLU A 1 98 ? 0.022 2.214 -16.009 1.00 98.06 98 GLU A CA 1
ATOM 762 C C . GLU A 1 98 ? 0.586 1.597 -14.731 1.00 98.06 98 GLU A C 1
ATOM 764 O O . GLU A 1 98 ? -0.093 1.596 -13.709 1.00 98.06 98 GLU A O 1
ATOM 769 N N . SER A 1 99 ? 1.846 1.151 -14.746 1.00 98.19 99 SER A N 1
ATOM 770 C CA . SER A 1 99 ? 2.539 0.646 -13.554 1.00 98.19 99 SER A CA 1
ATOM 771 C C . SER A 1 99 ? 2.678 1.715 -12.476 1.00 98.19 99 SER A C 1
ATOM 773 O O . SER A 1 99 ? 2.371 1.460 -11.311 1.00 98.19 99 SER A O 1
ATOM 775 N N . PHE A 1 100 ? 3.096 2.926 -12.856 1.00 97.69 100 PHE A N 1
ATOM 776 C CA . PHE A 1 100 ? 3.218 4.043 -11.921 1.00 97.69 100 PHE A CA 1
ATOM 777 C C . PHE A 1 100 ? 1.865 4.400 -11.293 1.00 97.69 100 PHE A C 1
ATOM 779 O O . PHE A 1 100 ? 1.749 4.516 -10.070 1.00 97.69 100 PHE A O 1
ATOM 786 N N . VAL A 1 101 ? 0.820 4.512 -12.121 1.00 98.12 101 VAL A N 1
ATOM 787 C CA . VAL A 1 101 ? -0.551 4.776 -11.666 1.00 98.12 101 VAL A CA 1
ATOM 788 C C . VAL A 1 101 ? -1.052 3.644 -10.767 1.00 98.12 101 VAL A C 1
ATOM 790 O O . VAL A 1 101 ? -1.624 3.915 -9.713 1.00 98.12 101 VAL A O 1
ATOM 793 N N . TRP A 1 102 ? -0.802 2.385 -11.131 1.00 98.56 102 TRP A N 1
ATOM 794 C CA . TRP A 1 102 ? -1.217 1.216 -10.359 1.00 98.56 102 TRP A CA 1
ATOM 795 C C . TRP A 1 102 ? -0.612 1.212 -8.954 1.00 98.56 102 TRP A C 1
ATOM 797 O O . TRP A 1 102 ? -1.344 1.074 -7.970 1.00 98.56 102 TRP A O 1
ATOM 807 N N . LEU A 1 103 ? 0.704 1.414 -8.852 1.00 98.56 103 LEU A N 1
ATOM 808 C CA . LEU A 1 103 ? 1.420 1.480 -7.578 1.00 98.56 103 LEU A CA 1
ATOM 809 C C . LEU A 1 103 ? 0.928 2.654 -6.726 1.00 98.56 103 LEU A C 1
ATOM 811 O O . LEU A 1 103 ? 0.598 2.466 -5.556 1.00 98.56 103 LEU A O 1
ATOM 815 N N . GLY A 1 104 ? 0.809 3.847 -7.319 1.00 98.19 104 GLY A N 1
ATOM 816 C CA . GLY A 1 104 ? 0.349 5.046 -6.618 1.00 98.19 104 GLY A CA 1
ATOM 817 C C . GLY A 1 104 ? -1.081 4.916 -6.086 1.00 98.19 104 GLY A C 1
ATOM 818 O O . GLY A 1 104 ? -1.335 5.192 -4.912 1.00 98.19 104 GLY A O 1
ATOM 819 N N . LEU A 1 105 ? -2.018 4.444 -6.915 1.00 98.44 105 LEU A N 1
ATOM 820 C CA . LEU A 1 105 ? -3.411 4.250 -6.507 1.00 98.44 105 LEU A CA 1
ATOM 821 C C . LEU A 1 105 ? -3.547 3.178 -5.426 1.00 98.44 105 LEU A C 1
ATOM 823 O O . LEU A 1 105 ? -4.293 3.385 -4.469 1.00 98.44 105 LEU A O 1
ATOM 827 N N . ASN A 1 106 ? -2.818 2.063 -5.531 1.00 98.81 106 ASN A N 1
ATOM 828 C CA . ASN A 1 106 ? -2.855 1.020 -4.507 1.00 98.81 106 ASN A CA 1
ATOM 829 C C . ASN A 1 106 ? -2.180 1.459 -3.202 1.00 98.81 106 ASN A C 1
ATOM 831 O O . ASN A 1 106 ? -2.679 1.114 -2.132 1.00 98.81 106 ASN A O 1
ATOM 835 N N . ALA A 1 107 ? -1.115 2.262 -3.262 1.00 98.75 107 ALA A N 1
ATOM 836 C CA . ALA A 1 107 ? -0.518 2.852 -2.069 1.00 98.75 107 ALA A CA 1
ATOM 837 C C . ALA A 1 107 ? -1.528 3.755 -1.344 1.00 98.75 107 ALA A C 1
ATOM 839 O O . ALA A 1 107 ? -1.849 3.540 -0.175 1.00 98.75 107 ALA A O 1
ATOM 840 N N . ILE A 1 108 ? -2.140 4.698 -2.066 1.00 98.62 108 ILE A N 1
ATOM 841 C CA . ILE A 1 108 ? -3.184 5.569 -1.512 1.00 98.62 108 ILE A CA 1
ATOM 842 C C . ILE A 1 108 ? -4.336 4.726 -0.944 1.00 98.62 108 ILE A C 1
ATOM 844 O O . ILE A 1 108 ? -4.722 4.899 0.215 1.00 98.62 108 ILE A O 1
ATOM 848 N N . ALA A 1 109 ? -4.862 3.775 -1.718 1.00 98.62 109 ALA A N 1
ATOM 849 C CA . ALA A 1 109 ? -5.958 2.913 -1.288 1.00 98.62 109 ALA A CA 1
ATOM 850 C C . ALA A 1 109 ? -5.614 2.123 -0.016 1.00 98.62 109 ALA A C 1
ATOM 852 O O . ALA A 1 109 ? -6.453 2.039 0.880 1.00 98.62 109 ALA A O 1
ATOM 853 N N . GLY A 1 110 ? -4.391 1.596 0.102 1.00 98.69 110 GLY A N 1
ATOM 854 C CA . GLY A 1 110 ? -3.932 0.847 1.271 1.00 98.69 110 GLY A CA 1
ATOM 855 C C . GLY A 1 110 ? -3.930 1.698 2.542 1.00 98.69 110 GLY A C 1
ATOM 856 O O . GLY A 1 110 ? -4.491 1.293 3.565 1.00 98.69 110 GLY A O 1
ATOM 857 N N . TYR A 1 111 ? -3.403 2.922 2.468 1.00 98.56 111 TYR A N 1
ATOM 858 C CA . TYR A 1 111 ? -3.446 3.863 3.589 1.00 98.56 111 TYR A CA 1
ATOM 859 C C . TYR A 1 111 ? -4.887 4.197 4.017 1.00 98.56 111 TYR A C 1
ATOM 861 O O . TYR A 1 111 ? -5.243 4.085 5.196 1.00 98.56 111 TYR A O 1
ATOM 869 N N . PHE A 1 112 ? -5.760 4.548 3.067 1.00 98.19 112 PHE A N 1
ATOM 870 C CA . PHE A 1 112 ? -7.158 4.872 3.370 1.00 98.19 112 PHE A CA 1
ATOM 871 C C . PHE A 1 112 ? -7.946 3.666 3.896 1.00 98.19 112 PHE A C 1
ATOM 873 O O . PHE A 1 112 ? -8.792 3.818 4.786 1.00 98.19 112 PHE A O 1
ATOM 880 N N . LEU A 1 113 ? -7.661 2.463 3.393 1.00 98.25 113 LEU A N 1
ATOM 881 C CA . LEU A 1 113 ? -8.271 1.228 3.871 1.00 98.25 113 LEU A CA 1
ATOM 882 C C . LEU A 1 113 ? -7.879 0.956 5.329 1.00 98.25 113 LEU A C 1
ATOM 884 O O . LEU A 1 113 ? -8.760 0.673 6.143 1.00 98.25 113 LEU A O 1
ATOM 888 N N . ALA A 1 114 ? -6.609 1.149 5.699 1.00 98.25 114 ALA A N 1
ATOM 889 C CA . ALA A 1 114 ? -6.151 1.018 7.083 1.00 98.25 114 ALA A CA 1
ATOM 890 C C . ALA A 1 114 ? -6.896 1.974 8.036 1.00 98.25 114 ALA A C 1
ATOM 892 O O . ALA A 1 114 ? -7.416 1.544 9.073 1.00 98.25 114 ALA A O 1
ATOM 893 N N . LEU A 1 115 ? -7.033 3.253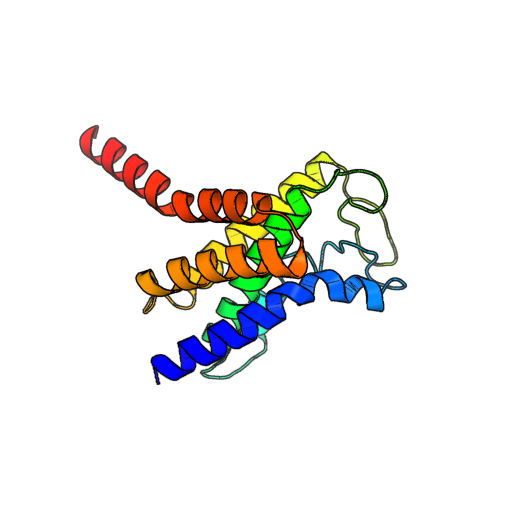 7.658 1.00 97.25 115 LEU A N 1
ATOM 894 C CA . LEU A 1 115 ? -7.785 4.244 8.440 1.00 97.25 115 LEU A CA 1
ATOM 895 C C . LEU A 1 115 ? -9.265 3.882 8.587 1.00 97.25 115 LEU A C 1
ATOM 897 O O . LEU A 1 115 ? -9.848 4.047 9.662 1.00 97.25 115 LEU A O 1
ATOM 901 N N . ARG A 1 116 ? -9.887 3.389 7.511 1.00 96.94 116 ARG A N 1
ATOM 902 C CA . ARG A 1 116 ? -11.303 3.010 7.508 1.00 96.94 116 ARG A CA 1
ATOM 903 C C . ARG A 1 116 ? -11.562 1.796 8.397 1.00 96.94 116 ARG A C 1
ATOM 905 O O . ARG A 1 116 ? -12.536 1.794 9.152 1.00 96.94 116 ARG A O 1
ATOM 912 N N . LEU A 1 117 ? -10.712 0.775 8.312 1.00 97.12 117 LEU A N 1
ATOM 913 C CA . LEU A 1 117 ? -10.880 -0.482 9.041 1.00 97.12 117 LEU A CA 1
ATOM 914 C C . LEU A 1 117 ? -10.657 -0.322 10.549 1.00 97.12 117 LEU A C 1
ATOM 916 O O . LEU A 1 117 ? -11.380 -0.936 11.337 1.00 97.12 117 LEU A O 1
ATOM 920 N N . LEU A 1 118 ? -9.726 0.546 10.957 1.00 95.56 118 LEU A N 1
ATOM 921 C CA . LEU A 1 118 ? -9.446 0.863 12.360 1.00 95.56 118 LEU A CA 1
ATOM 922 C C . LEU A 1 118 ? -9.797 2.315 12.714 1.00 95.56 118 LEU A C 1
ATOM 924 O O . LEU A 1 118 ? -9.027 3.011 13.372 1.00 95.56 118 LEU A O 1
ATOM 928 N N . LYS A 1 119 ? -11.008 2.761 12.353 1.00 93.88 119 LYS A N 1
ATOM 929 C CA . LYS A 1 119 ? -11.489 4.138 12.591 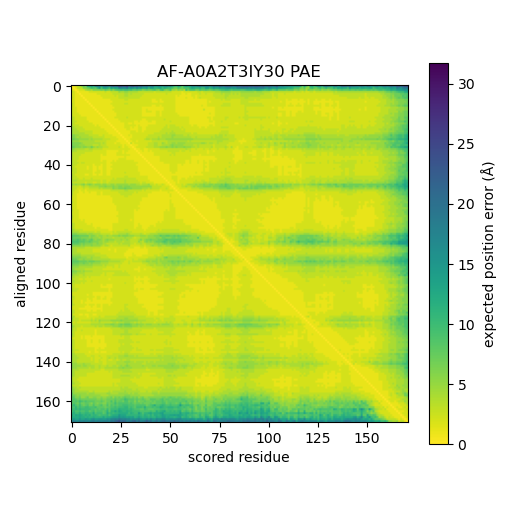1.00 93.88 119 LYS A CA 1
ATOM 930 C C . LYS A 1 119 ? -11.349 4.615 14.045 1.00 93.88 119 LYS A C 1
ATOM 932 O O . LYS A 1 119 ? -11.085 5.789 14.278 1.00 93.88 119 LYS A O 1
ATOM 937 N N . ALA A 1 120 ? -11.485 3.717 15.024 1.00 92.75 120 ALA A N 1
ATOM 938 C CA . ALA A 1 120 ? -11.299 4.036 16.445 1.00 92.75 120 ALA A CA 1
ATOM 939 C C . ALA A 1 120 ? -9.867 4.497 16.794 1.00 92.75 120 ALA A C 1
ATOM 941 O O . ALA A 1 120 ? -9.655 5.111 17.836 1.00 92.75 120 ALA A O 1
ATOM 942 N N . HIS A 1 121 ? -8.901 4.213 15.919 1.00 93.38 121 HIS A N 1
ATOM 943 C CA . HIS A 1 121 ? -7.489 4.555 16.041 1.00 93.38 121 HIS A CA 1
ATOM 944 C C . HIS A 1 121 ? -7.032 5.526 14.944 1.00 93.38 121 HIS A C 1
ATOM 946 O O . HIS A 1 121 ? -5.837 5.638 14.689 1.00 93.38 121 HIS A O 1
ATOM 952 N N . SER A 1 122 ? -7.953 6.259 14.307 1.00 90.44 122 SER A N 1
ATOM 953 C CA . SER A 1 122 ? -7.660 7.139 13.162 1.00 90.44 122 SER A CA 1
ATOM 954 C C . SER A 1 122 ? -6.588 8.204 13.420 1.00 90.44 122 SER A C 1
ATOM 956 O O . SER A 1 122 ? -5.992 8.689 12.468 1.00 90.44 122 SER A O 1
ATOM 958 N N . LYS A 1 123 ? -6.320 8.556 14.685 1.00 91.81 123 LYS A N 1
ATOM 959 C CA . LYS A 1 123 ? -5.227 9.461 15.084 1.00 91.81 123 LYS A CA 1
ATOM 960 C C . LYS A 1 123 ? -3.890 8.743 15.311 1.00 91.81 123 LYS A C 1
ATOM 962 O O . LYS A 1 123 ? -2.840 9.336 15.112 1.00 91.81 123 LYS A O 1
ATOM 967 N N . THR A 1 124 ? -3.922 7.477 15.725 1.00 95.00 124 THR A N 1
ATOM 968 C CA . THR A 1 124 ? -2.729 6.678 16.057 1.00 95.00 124 THR A CA 1
ATOM 969 C C . THR A 1 124 ? -2.156 5.973 14.829 1.00 95.00 124 THR A C 1
ATOM 971 O O . THR A 1 124 ? -0.942 5.935 14.659 1.00 95.00 124 THR A O 1
ATOM 974 N N . ILE A 1 125 ? -3.020 5.444 13.954 1.00 95.81 125 ILE A N 1
ATOM 975 C CA . ILE A 1 125 ? -2.608 4.733 12.734 1.00 95.81 125 ILE A CA 1
ATOM 976 C C . ILE A 1 125 ? -1.699 5.587 11.839 1.00 95.81 125 ILE A C 1
ATOM 978 O O . ILE A 1 125 ? -0.660 5.067 11.443 1.00 95.81 125 ILE A O 1
ATOM 982 N N . PRO A 1 126 ? -1.990 6.876 11.567 1.00 96.62 126 PRO A N 1
ATOM 983 C CA . PRO A 1 126 ? -1.082 7.718 10.794 1.00 96.62 126 PRO A CA 1
ATOM 984 C C . PRO A 1 126 ? 0.324 7.837 11.387 1.00 96.62 126 PRO A C 1
ATOM 986 O O . PRO A 1 126 ? 1.305 7.802 10.653 1.00 96.62 126 PRO A O 1
ATOM 989 N N . PHE A 1 127 ? 0.435 7.940 12.715 1.00 96.56 127 PHE A N 1
ATOM 990 C CA . PHE A 1 127 ? 1.731 8.037 13.381 1.00 96.56 127 PHE A CA 1
ATOM 991 C C . PHE A 1 127 ? 2.527 6.733 13.248 1.00 96.56 127 PHE A C 1
ATOM 993 O O . PHE A 1 127 ? 3.689 6.765 12.850 1.00 96.56 127 PHE A O 1
ATOM 1000 N N . ILE A 1 128 ? 1.887 5.583 13.501 1.00 97.75 128 ILE A N 1
ATOM 1001 C CA . ILE A 1 128 ? 2.524 4.268 13.317 1.00 97.75 128 ILE A CA 1
ATOM 1002 C C . ILE A 1 128 ? 2.917 4.069 11.848 1.00 97.75 128 ILE A C 1
ATOM 1004 O O . ILE A 1 128 ? 4.007 3.582 11.576 1.00 97.75 128 ILE A O 1
ATOM 1008 N N . TYR A 1 129 ? 2.064 4.481 10.908 1.00 98.38 129 TYR A N 1
ATOM 1009 C CA . TYR A 1 129 ? 2.324 4.412 9.472 1.00 98.38 129 TYR A CA 1
ATOM 1010 C C . TYR A 1 129 ? 3.569 5.211 9.065 1.00 98.38 129 TYR A C 1
ATOM 1012 O O . TYR A 1 129 ? 4.427 4.679 8.369 1.00 98.38 129 TYR A O 1
ATOM 1020 N N . LEU A 1 130 ? 3.709 6.458 9.525 1.00 98.38 130 LEU A N 1
ATOM 1021 C CA . LEU A 1 130 ? 4.879 7.286 9.210 1.00 98.38 130 LEU A CA 1
ATOM 1022 C C . LEU A 1 130 ? 6.157 6.773 9.880 1.00 98.38 130 LEU A C 1
ATOM 1024 O O . LEU A 1 130 ? 7.212 6.778 9.249 1.00 98.38 130 LEU A O 1
ATOM 1028 N N . LEU A 1 131 ? 6.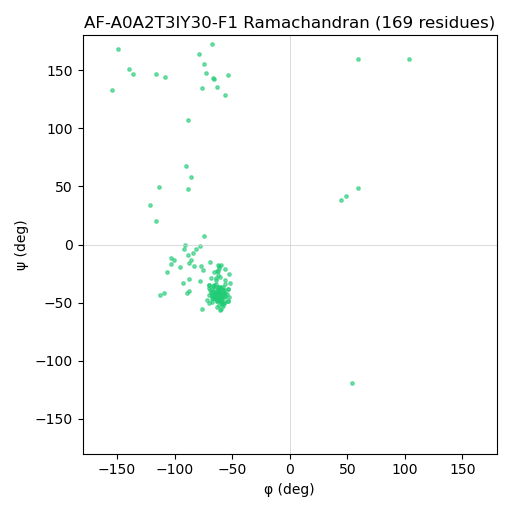069 6.304 11.128 1.00 98.12 131 LEU A N 1
ATOM 1029 C CA . LEU A 1 131 ? 7.205 5.694 11.822 1.00 98.12 131 LEU A CA 1
ATOM 1030 C C . LEU A 1 131 ? 7.669 4.423 11.101 1.00 98.12 131 LEU A C 1
ATOM 1032 O O . LEU A 1 131 ? 8.858 4.227 10.869 1.00 98.12 131 LEU A O 1
ATOM 1036 N N . ALA A 1 132 ? 6.717 3.590 10.692 1.00 98.31 132 ALA A N 1
ATOM 1037 C CA . ALA A 1 132 ? 6.984 2.421 9.879 1.00 98.31 132 ALA A CA 1
ATOM 1038 C C . ALA A 1 132 ? 7.594 2.781 8.522 1.00 98.31 132 ALA A C 1
ATOM 1040 O O . ALA A 1 132 ? 8.570 2.163 8.118 1.00 98.31 132 ALA A O 1
ATOM 1041 N N . ALA A 1 133 ? 7.066 3.787 7.823 1.00 98.38 133 ALA A N 1
ATOM 1042 C CA . ALA A 1 133 ? 7.623 4.226 6.548 1.00 98.38 133 ALA A CA 1
ATOM 1043 C C . ALA A 1 133 ? 9.080 4.691 6.693 1.00 98.38 133 ALA A C 1
ATOM 1045 O O . ALA A 1 133 ? 9.897 4.415 5.818 1.00 98.38 133 ALA A O 1
ATOM 1046 N N . ALA A 1 134 ? 9.419 5.340 7.814 1.00 98.00 134 ALA A N 1
ATOM 1047 C CA . ALA A 1 134 ? 10.793 5.727 8.119 1.00 98.00 134 ALA A CA 1
ATOM 1048 C C . ALA A 1 134 ? 11.666 4.490 8.358 1.00 98.00 134 ALA A C 1
ATOM 1050 O O . ALA A 1 134 ? 12.735 4.377 7.768 1.00 98.00 134 ALA A O 1
ATOM 1051 N N . GLY A 1 135 ? 11.184 3.530 9.157 1.00 97.62 135 GLY A N 1
ATOM 1052 C CA . GLY A 1 135 ? 11.879 2.263 9.387 1.00 97.62 135 GLY A CA 1
ATOM 1053 C C . GLY A 1 135 ? 12.109 1.470 8.098 1.00 97.62 135 GLY A C 1
ATOM 1054 O O . GLY A 1 135 ? 13.213 0.993 7.865 1.00 97.62 135 GLY A O 1
ATOM 1055 N N . TYR A 1 136 ? 11.106 1.381 7.227 1.00 97.62 136 TYR A N 1
ATOM 1056 C CA . TYR A 1 136 ? 11.233 0.729 5.926 1.00 97.62 136 TYR A CA 1
ATOM 1057 C C . TYR A 1 136 ? 12.246 1.452 5.028 1.00 97.62 136 TYR A C 1
ATOM 1059 O O . TYR A 1 136 ? 13.127 0.816 4.455 1.00 97.62 136 TYR A O 1
ATOM 1067 N N . GLY A 1 137 ? 12.166 2.782 4.939 1.00 96.06 137 GLY A N 1
ATOM 1068 C CA . GLY A 1 137 ? 13.116 3.582 4.168 1.00 96.06 137 GLY A CA 1
ATOM 1069 C C . GLY A 1 137 ? 14.560 3.377 4.628 1.00 96.06 137 GLY A C 1
ATOM 1070 O O . GLY A 1 137 ? 15.411 3.019 3.824 1.00 96.06 137 GLY A O 1
ATOM 1071 N N . ILE A 1 138 ? 14.815 3.514 5.931 1.00 95.69 138 ILE A N 1
ATOM 1072 C CA . ILE A 1 138 ? 16.161 3.426 6.516 1.00 95.69 138 ILE A CA 1
ATOM 1073 C C . ILE A 1 138 ? 16.708 1.994 6.471 1.00 95.69 138 ILE A C 1
ATOM 1075 O O . ILE A 1 138 ? 17.830 1.784 6.030 1.00 95.69 138 ILE A O 1
ATOM 1079 N N . TYR A 1 139 ? 15.939 1.002 6.927 1.00 95.06 139 TYR A N 1
ATOM 1080 C CA . TYR A 1 139 ? 16.471 -0.347 7.157 1.00 95.06 139 TYR A CA 1
ATOM 1081 C C . TYR A 1 139 ? 16.259 -1.319 5.996 1.00 95.06 139 TYR A C 1
ATOM 1083 O O . TYR A 1 139 ? 16.931 -2.346 5.950 1.00 95.06 139 TYR A O 1
ATOM 1091 N N . VAL A 1 140 ? 15.315 -1.048 5.087 1.00 94.50 140 VAL A N 1
ATOM 1092 C CA . VAL A 1 140 ? 15.002 -1.957 3.969 1.00 94.50 140 VAL A CA 1
ATOM 1093 C C . VAL A 1 140 ? 15.471 -1.393 2.633 1.00 94.50 140 VAL A C 1
ATOM 1095 O O . VAL A 1 140 ? 15.990 -2.146 1.812 1.00 94.50 140 VAL A O 1
ATOM 1098 N N . LYS A 1 141 ? 15.281 -0.092 2.390 1.00 92.62 141 LYS A N 1
ATOM 1099 C CA . LYS A 1 141 ? 15.632 0.538 1.106 1.00 92.62 141 LYS A CA 1
ATOM 1100 C C . LYS A 1 141 ? 16.925 1.355 1.143 1.00 92.62 141 LYS A C 1
ATOM 1102 O O . LYS A 1 141 ? 17.393 1.712 0.069 1.00 92.62 141 LYS A O 1
ATOM 1107 N N . ASP A 1 142 ? 17.471 1.630 2.330 1.00 94.44 142 ASP A N 1
ATOM 1108 C CA . ASP A 1 142 ? 18.590 2.562 2.541 1.00 94.44 142 ASP A CA 1
ATOM 1109 C C . ASP A 1 142 ? 18.353 3.920 1.841 1.00 94.44 142 A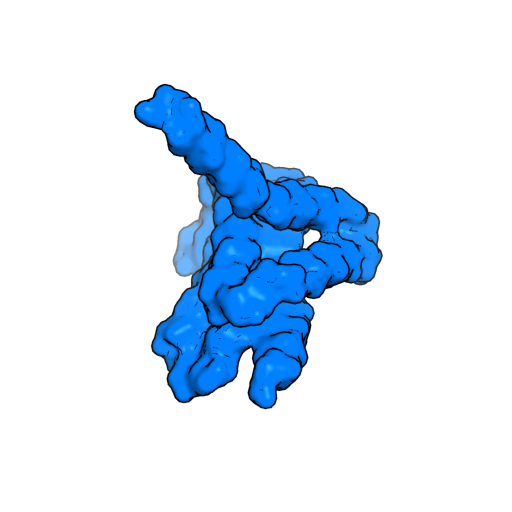SP A C 1
ATOM 1111 O O . ASP A 1 142 ? 19.204 4.487 1.161 1.00 94.44 142 ASP A O 1
ATOM 1115 N N . ASP A 1 143 ? 17.111 4.411 1.936 1.00 93.31 143 ASP A N 1
ATOM 1116 C CA . ASP A 1 143 ? 16.623 5.588 1.220 1.00 93.31 143 ASP A CA 1
ATOM 1117 C C . ASP A 1 143 ? 15.463 6.253 1.976 1.00 93.31 143 ASP A C 1
ATOM 1119 O O . ASP A 1 143 ? 14.497 5.606 2.382 1.00 93.31 143 ASP A O 1
ATOM 1123 N N . VAL A 1 144 ? 15.517 7.577 2.135 1.00 94.75 144 VAL A N 1
ATOM 1124 C CA . VAL A 1 144 ? 14.481 8.367 2.821 1.00 94.75 144 VAL A CA 1
ATOM 1125 C C . VAL A 1 144 ? 13.299 8.732 1.913 1.00 94.75 144 VAL A C 1
ATOM 1127 O O . VAL A 1 144 ? 12.216 9.065 2.398 1.00 94.75 144 VAL A O 1
ATOM 1130 N N . ARG A 1 145 ? 13.456 8.668 0.586 1.00 96.50 145 ARG A N 1
ATOM 1131 C CA . ARG A 1 145 ? 12.411 9.074 -0.368 1.00 96.50 145 ARG A CA 1
ATOM 1132 C C . ARG A 1 145 ? 11.081 8.317 -0.195 1.00 96.50 145 ARG A C 1
ATOM 1134 O O . ARG A 1 145 ? 10.045 8.983 -0.257 1.00 96.50 145 ARG A O 1
ATOM 1141 N N . PRO A 1 146 ? 11.040 6.997 0.096 1.00 96.31 146 PRO A N 1
ATOM 1142 C CA . PRO A 1 146 ? 9.793 6.298 0.417 1.00 96.31 146 PRO A CA 1
ATOM 1143 C C . PRO A 1 146 ? 8.996 6.946 1.554 1.00 96.31 146 PRO A C 1
ATOM 1145 O O . PRO A 1 146 ? 7.766 7.027 1.486 1.00 96.31 146 PRO A O 1
ATOM 1148 N N . TRP A 1 147 ? 9.685 7.459 2.580 1.00 97.81 147 TRP A N 1
ATOM 1149 C CA . TRP A 1 147 ? 9.037 8.161 3.683 1.00 97.81 147 TRP A CA 1
ATOM 1150 C C . TRP A 1 147 ? 8.379 9.463 3.216 1.00 97.81 147 TRP A C 1
ATOM 1152 O O . TRP A 1 147 ? 7.247 9.733 3.608 1.00 97.81 147 TRP A O 1
ATOM 1162 N N . LEU A 1 148 ? 9.024 10.229 2.326 1.00 97.62 148 LEU A N 1
ATOM 1163 C CA . LEU A 1 148 ? 8.449 11.457 1.758 1.00 97.62 148 LEU A CA 1
ATOM 1164 C C . LEU A 1 148 ? 7.167 11.178 0.962 1.00 97.62 148 LEU A C 1
ATOM 1166 O O . LEU A 1 148 ? 6.186 11.910 1.096 1.00 97.62 148 LEU A O 1
ATOM 1170 N N . VAL A 1 149 ? 7.140 10.096 0.178 1.00 97.62 149 VAL A N 1
ATOM 1171 C CA . VAL A 1 149 ? 5.930 9.680 -0.554 1.00 97.62 149 VAL A CA 1
ATOM 1172 C C . VAL A 1 149 ? 4.827 9.276 0.424 1.00 97.62 149 VAL A C 1
ATOM 1174 O O . VAL A 1 149 ? 3.686 9.719 0.298 1.00 97.62 149 VAL A O 1
ATOM 1177 N N . CYS A 1 150 ? 5.162 8.495 1.453 1.00 98.19 150 CYS A N 1
ATOM 1178 C CA . CYS A 1 150 ? 4.214 8.129 2.504 1.00 98.19 150 CYS A CA 1
ATOM 1179 C C . CYS A 1 150 ? 3.683 9.355 3.260 1.00 98.19 150 CYS A C 1
ATOM 1181 O O . CYS A 1 150 ? 2.497 9.408 3.584 1.00 98.19 150 CYS A O 1
ATOM 1183 N N . PHE A 1 151 ? 4.530 10.356 3.498 1.00 98.06 151 PHE A N 1
ATOM 1184 C CA . PHE A 1 151 ? 4.141 11.627 4.095 1.00 98.06 151 PHE A CA 1
ATOM 1185 C C . PHE A 1 151 ? 3.177 12.409 3.193 1.00 98.06 151 PHE A C 1
ATOM 1187 O O . PHE A 1 151 ? 2.159 12.904 3.672 1.00 98.06 151 PHE A O 1
ATOM 1194 N N . ALA A 1 152 ? 3.415 12.444 1.880 1.00 97.75 152 ALA A N 1
ATOM 1195 C CA . ALA A 1 152 ? 2.479 13.041 0.930 1.00 97.75 152 ALA A CA 1
ATOM 1196 C C . ALA A 1 152 ? 1.111 12.329 0.942 1.00 97.75 152 ALA A C 1
ATOM 1198 O O . ALA A 1 152 ? 0.077 12.993 1.009 1.00 97.75 152 ALA A O 1
ATOM 1199 N N . ILE A 1 153 ? 1.091 10.988 0.966 1.00 97.62 153 ILE A N 1
ATOM 1200 C CA . ILE A 1 153 ? -0.145 10.193 1.089 1.00 97.62 153 ILE A CA 1
ATOM 1201 C C . ILE A 1 153 ? -0.876 10.516 2.402 1.00 97.62 153 ILE A C 1
ATOM 1203 O O . ILE A 1 153 ? -2.092 10.724 2.409 1.00 97.62 153 ILE A O 1
ATOM 1207 N N . PHE A 1 154 ? -0.134 10.617 3.508 1.00 96.38 154 PHE A N 1
ATOM 1208 C CA . PHE A 1 154 ? -0.663 10.991 4.820 1.00 96.38 154 PHE A CA 1
ATOM 1209 C C . PHE A 1 154 ? -1.387 12.347 4.811 1.00 96.38 154 PHE A C 1
ATOM 1211 O O . PHE A 1 154 ? -2.376 12.503 5.530 1.00 96.38 154 PHE A O 1
ATOM 1218 N N . LEU A 1 155 ? -0.941 13.308 3.994 1.00 96.06 155 LEU A N 1
ATOM 1219 C CA . LEU A 1 155 ? -1.531 14.648 3.911 1.00 96.06 155 LEU A CA 1
ATOM 1220 C C . LEU A 1 155 ? -2.852 14.706 3.124 1.00 96.06 155 LEU A C 1
ATOM 1222 O O . LEU A 1 155 ? -3.623 15.651 3.316 1.00 96.06 155 LEU A O 1
ATOM 1226 N N . ILE A 1 156 ? -3.161 13.703 2.290 1.00 94.62 156 ILE A N 1
ATOM 1227 C CA . ILE A 1 156 ? -4.350 13.704 1.415 1.00 94.62 156 ILE A CA 1
ATOM 1228 C C . ILE A 1 156 ? -5.660 13.968 2.187 1.00 94.62 156 ILE A C 1
ATOM 1230 O O . ILE A 1 156 ? -6.412 14.853 1.766 1.00 94.62 156 ILE A O 1
ATOM 1234 N N . PRO A 1 157 ? -5.972 13.292 3.317 1.00 90.25 157 PRO A N 1
ATOM 1235 C CA . PRO A 1 157 ? -7.201 13.554 4.068 1.00 90.25 157 PRO A CA 1
ATOM 1236 C C . PRO A 1 157 ? -7.353 15.024 4.489 1.00 90.25 157 PRO A C 1
ATOM 1238 O O . PRO A 1 157 ? -8.429 15.601 4.340 1.00 90.25 157 PRO A O 1
ATOM 1241 N N . PHE A 1 158 ? -6.268 15.659 4.943 1.00 89.50 158 PHE A N 1
ATOM 1242 C CA . PHE A 1 158 ? -6.281 17.054 5.393 1.00 89.50 158 PHE A CA 1
ATOM 1243 C C . PHE A 1 158 ? -6.530 18.028 4.238 1.00 89.50 158 PHE A C 1
ATOM 1245 O O . PHE A 1 158 ? -7.252 19.017 4.393 1.00 89.50 158 PHE A O 1
ATOM 1252 N N . MET A 1 159 ? -5.964 17.739 3.064 1.00 88.69 159 MET A N 1
ATOM 1253 C CA . MET A 1 159 ? -6.201 18.528 1.854 1.00 88.69 159 MET A CA 1
ATOM 1254 C C . MET A 1 159 ? -7.668 18.448 1.417 1.00 88.69 159 MET A C 1
ATOM 1256 O O . MET A 1 159 ? -8.274 19.476 1.102 1.00 88.69 159 MET A O 1
ATOM 1260 N N . LEU A 1 160 ? -8.260 17.250 1.458 1.00 88.31 160 LEU A N 1
ATOM 1261 C CA . LEU A 1 160 ? -9.668 17.035 1.116 1.00 88.31 160 LEU A CA 1
ATOM 1262 C C . LEU A 1 160 ? -10.614 17.743 2.094 1.00 88.31 160 LEU A C 1
ATOM 1264 O O . LEU A 1 160 ? -11.588 18.365 1.667 1.00 88.31 160 LEU A O 1
ATOM 1268 N N . ASP A 1 161 ? -10.323 17.702 3.393 1.00 87.19 161 ASP A N 1
ATOM 1269 C CA . ASP A 1 161 ? -11.138 18.380 4.405 1.00 87.19 161 ASP A CA 1
ATOM 1270 C C . ASP A 1 161 ? -11.059 19.906 4.273 1.00 87.19 161 ASP A C 1
ATOM 1272 O O . ASP A 1 161 ? -12.082 20.597 4.328 1.00 87.19 161 ASP A O 1
ATOM 1276 N N . LYS A 1 162 ? -9.865 20.447 4.001 1.00 84.69 162 LYS A N 1
ATOM 1277 C CA . LYS A 1 162 ? -9.685 21.875 3.708 1.00 84.69 162 LYS A CA 1
ATOM 1278 C C . LYS A 1 162 ? -10.488 22.303 2.476 1.00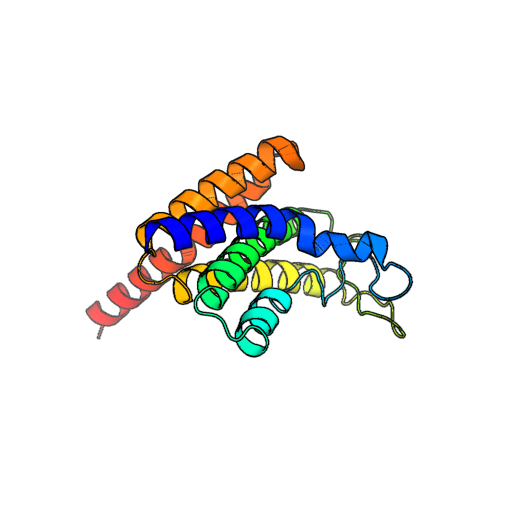 84.69 162 LYS A C 1
ATOM 1280 O O . LYS A 1 162 ? -11.149 23.342 2.519 1.00 84.69 162 LYS A O 1
ATOM 1285 N N . ALA A 1 163 ? -10.474 21.506 1.406 1.00 83.88 163 ALA A N 1
ATOM 1286 C CA . ALA A 1 163 ? -11.238 21.781 0.189 1.00 83.88 163 ALA A CA 1
ATOM 1287 C C . ALA A 1 163 ? -12.755 21.780 0.446 1.00 83.88 163 ALA A C 1
ATOM 1289 O O . ALA A 1 163 ? -13.444 22.726 0.061 1.00 83.88 163 ALA A O 1
ATOM 1290 N N . LYS A 1 164 ? -13.269 20.780 1.177 1.00 86.88 164 LYS A N 1
ATOM 1291 C CA . LYS A 1 164 ? -14.690 20.705 1.565 1.00 86.88 164 LYS A CA 1
ATOM 1292 C C . LYS A 1 164 ? -15.128 21.914 2.389 1.00 86.88 164 LYS A C 1
ATOM 1294 O O . LYS A 1 164 ? -16.185 22.484 2.128 1.00 86.88 164 LYS A O 1
ATOM 1299 N N . ASN A 1 165 ? -14.313 22.327 3.358 1.00 86.94 165 ASN A N 1
ATOM 1300 C CA . ASN A 1 165 ? -14.609 23.488 4.196 1.00 86.94 165 ASN A CA 1
ATOM 1301 C C . ASN A 1 165 ? -14.612 24.796 3.397 1.00 86.94 165 ASN A C 1
ATOM 1303 O O . ASN A 1 165 ? -15.425 25.672 3.679 1.00 86.94 165 ASN A O 1
ATOM 1307 N N . LYS A 1 166 ? -13.741 24.929 2.389 1.00 85.38 166 LYS A N 1
ATOM 1308 C CA . LYS A 1 166 ? -13.736 26.086 1.486 1.00 85.38 166 LYS A CA 1
ATOM 1309 C C . LYS A 1 166 ? -15.019 26.156 0.650 1.00 85.38 166 LYS A C 1
ATOM 1311 O O . LYS 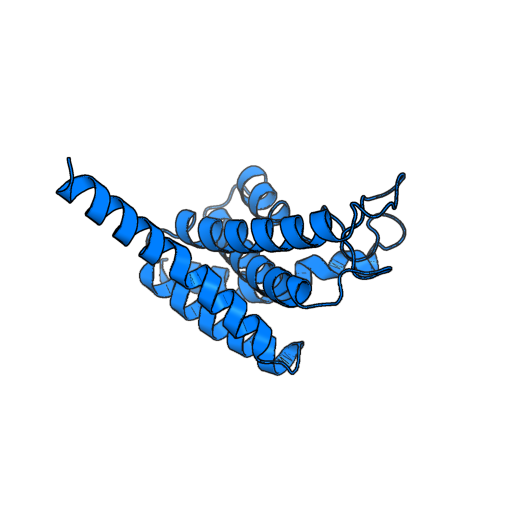A 1 166 ? -15.615 27.221 0.585 1.00 85.38 166 LYS A O 1
ATOM 1316 N N . ILE A 1 167 ? -15.462 25.034 0.074 1.00 86.25 167 ILE A N 1
ATOM 1317 C CA . ILE A 1 167 ? -16.705 24.964 -0.719 1.00 86.25 167 ILE A CA 1
ATOM 1318 C C . ILE A 1 167 ? -17.921 25.324 0.143 1.00 86.25 167 ILE A C 1
ATOM 1320 O O . ILE A 1 167 ? -18.727 26.150 -0.259 1.00 86.25 167 ILE A O 1
ATOM 1324 N N . ARG A 1 168 ? -18.015 24.779 1.364 1.00 86.69 168 ARG A N 1
ATOM 1325 C CA . ARG A 1 168 ? -19.112 25.082 2.305 1.00 86.69 168 ARG A CA 1
ATOM 1326 C C . ARG A 1 168 ? -19.199 26.545 2.739 1.00 86.69 168 ARG A C 1
ATOM 1328 O O . ARG A 1 168 ? -20.242 26.947 3.220 1.00 86.69 168 ARG A O 1
ATOM 1335 N N . ARG A 1 169 ? -18.103 27.304 2.659 1.00 85.88 169 ARG A N 1
ATOM 1336 C CA . ARG A 1 169 ? -18.088 28.744 2.968 1.00 85.88 169 ARG A CA 1
ATOM 1337 C C . ARG A 1 169 ? -18.444 29.614 1.760 1.00 85.88 169 ARG A C 1
ATOM 1339 O O . ARG A 1 169 ? -18.652 30.805 1.939 1.00 85.88 169 ARG A O 1
ATOM 1346 N N . ALA A 1 170 ? -18.407 29.045 0.556 1.00 82.12 170 ALA A N 1
ATOM 1347 C CA . ALA A 1 170 ? -18.673 29.743 -0.700 1.00 82.12 170 ALA A CA 1
ATOM 1348 C C . ALA A 1 170 ? -20.092 29.493 -1.244 1.00 82.12 170 ALA A C 1
ATOM 1350 O O . ALA A 1 170 ? -20.496 30.182 -2.176 1.00 82.12 170 ALA A O 1
ATOM 1351 N N . ALA A 1 171 ? -20.800 28.503 -0.692 1.00 75.31 171 ALA A N 1
ATOM 1352 C CA . ALA A 1 171 ? -22.220 28.232 -0.911 1.00 75.31 171 ALA A CA 1
ATOM 1353 C C . ALA A 1 171 ? -23.043 28.853 0.221 1.00 75.31 171 ALA A C 1
ATOM 1355 O O . ALA A 1 171 ? -24.174 29.294 -0.067 1.00 75.31 171 ALA A O 1
#

Foldseek 3Di:
DLVVLVVLLQVLLVVLLCQLVVVVVVCLWAARQRLCSLALNVLVCLVVPPPDPNSLSNSLSNLLNSLLNLLVLLPDQLDDSSAYAYTPPGRDGPDSVVRSVSSLVRSLVSNVSSCVSPVVCNVPSLVSSLVVSCCCQVPPVVHCSSSVSSVVSSCVVVVVVVVVVVVVVVD

Nearest PDB structures (foldseek):
  8jgf-assembly1_R  TM=2.217E-01  e=1.095E+00  Homo sapiens
  3lvs-assembly1_B  TM=3.396E-01  e=2.999E+00  Rhodobacter capsulatus
  3llw-assembly2_D  TM=2.802E-01  e=7.830E+00  Helicobacter pylor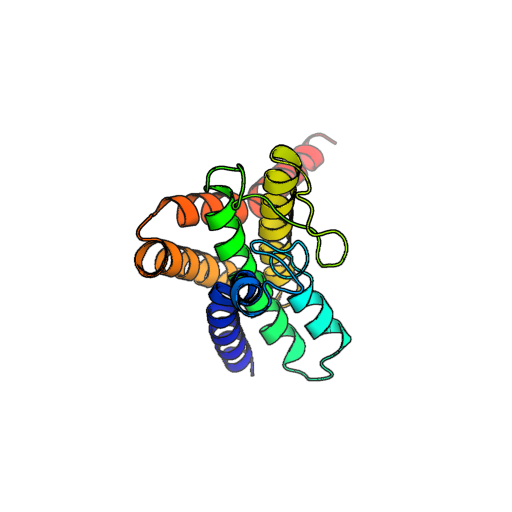i 26695

Radius of gyration: 16.52 Å; Cα contacts (8 Å, |Δi|>4): 262; chains: 1; bounding box: 41×49×44 Å

pLDDT: mean 95.55, std 4.67, range [66.0, 98.88]

Solvent-accessible surface area (backbone atoms only — not comparable to full-atom values): 8457 Å² total; per-residue (Å²): 111,73,67,56,41,52,52,44,17,53,54,27,18,59,53,13,52,53,48,34,62,53,22,66,82,36,50,92,48,26,28,51,48,10,59,63,47,53,37,50,53,60,32,52,46,36,61,73,69,45,92,52,96,56,24,45,31,38,21,19,8,26,15,39,12,35,14,44,40,29,37,38,55,54,72,47,68,55,50,83,77,59,19,28,14,39,41,58,91,69,64,39,69,68,43,43,69,52,25,44,51,46,24,50,51,27,16,48,49,9,45,54,46,21,40,64,56,42,52,95,40,54,79,54,52,60,54,55,50,52,54,46,27,42,49,44,11,57,76,72,65,73,35,66,63,30,27,55,46,47,50,54,56,65,45,48,65,59,54,53,51,52,51,53,55,53,52,68,73,74,109